Protein AF-A0A3D2ENF2-F1 (afdb_monomer_lite)

Structure (mmCIF, N/CA/C/O backbone):
data_AF-A0A3D2ENF2-F1
#
_entry.id   AF-A0A3D2ENF2-F1
#
loop_
_atom_site.group_PDB
_atom_site.id
_atom_site.type_symbol
_atom_site.label_atom_id
_atom_site.label_alt_id
_atom_site.label_comp_id
_atom_site.label_asym_id
_atom_site.label_entity_id
_atom_site.label_seq_id
_atom_site.pdbx_PDB_ins_code
_atom_site.Cartn_x
_atom_site.Cartn_y
_atom_site.Cartn_z
_atom_site.occupancy
_atom_site.B_iso_or_equiv
_atom_site.auth_seq_id
_atom_site.auth_comp_id
_atom_site.auth_asym_id
_atom_site.auth_atom_id
_atom_site.pdbx_PDB_model_num
ATOM 1 N N . ALA A 1 1 ? 1.240 -4.408 8.873 1.00 86.88 1 ALA A N 1
ATOM 2 C CA . ALA A 1 1 ? 1.148 -4.408 7.399 1.00 86.88 1 ALA A CA 1
ATOM 3 C C . ALA A 1 1 ? 2.504 -4.715 6.780 1.00 86.88 1 ALA A C 1
ATOM 5 O O . ALA A 1 1 ? 3.511 -4.575 7.466 1.00 86.88 1 ALA A O 1
ATOM 6 N N . SER A 1 2 ? 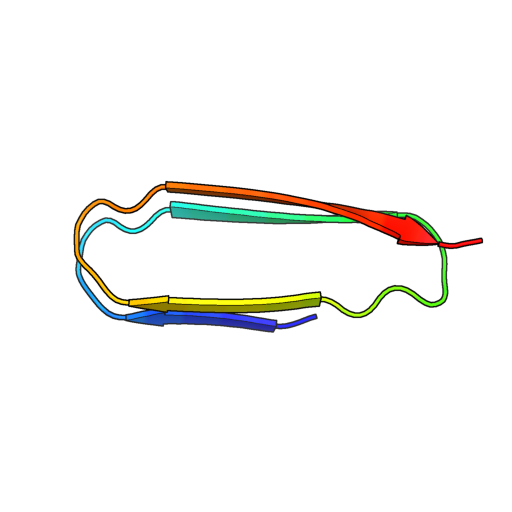2.537 -5.087 5.502 1.00 94.12 2 SER A N 1
ATOM 7 C CA . SER A 1 2 ? 3.772 -5.191 4.721 1.00 94.12 2 SER A CA 1
ATOM 8 C C . SER A 1 2 ? 3.550 -4.745 3.279 1.00 94.12 2 SER A C 1
ATOM 10 O O . SER A 1 2 ? 2.472 -4.936 2.714 1.00 94.12 2 SER A O 1
ATOM 12 N N . LEU A 1 3 ? 4.594 -4.169 2.698 1.00 93.69 3 LEU A N 1
ATOM 13 C CA . LEU A 1 3 ? 4.663 -3.730 1.314 1.00 93.69 3 LEU A CA 1
ATOM 14 C C . LEU A 1 3 ? 5.952 -4.301 0.722 1.00 93.69 3 LEU A C 1
ATOM 16 O O . LEU A 1 3 ? 7.035 -3.988 1.207 1.00 93.69 3 LEU A O 1
ATOM 20 N N . ASP A 1 4 ? 5.812 -5.137 -0.298 1.00 96.44 4 ASP A N 1
ATOM 21 C CA . ASP A 1 4 ? 6.912 -5.663 -1.098 1.00 96.44 4 ASP A CA 1
ATOM 22 C C . ASP A 1 4 ? 6.879 -4.999 -2.476 1.00 96.44 4 ASP A C 1
ATOM 24 O O . ASP A 1 4 ? 5.838 -4.977 -3.140 1.00 96.44 4 ASP A O 1
ATOM 28 N N . GLN A 1 5 ? 7.997 -4.403 -2.886 1.00 94.25 5 GLN A N 1
ATOM 29 C CA . GLN A 1 5 ? 8.114 -3.732 -4.176 1.00 94.25 5 GLN A CA 1
ATOM 30 C C . GLN A 1 5 ? 9.338 -4.246 -4.921 1.00 94.25 5 GLN A C 1
ATOM 32 O O . GLN A 1 5 ? 10.460 -4.171 -4.422 1.00 94.25 5 GLN A O 1
ATOM 37 N N . SER 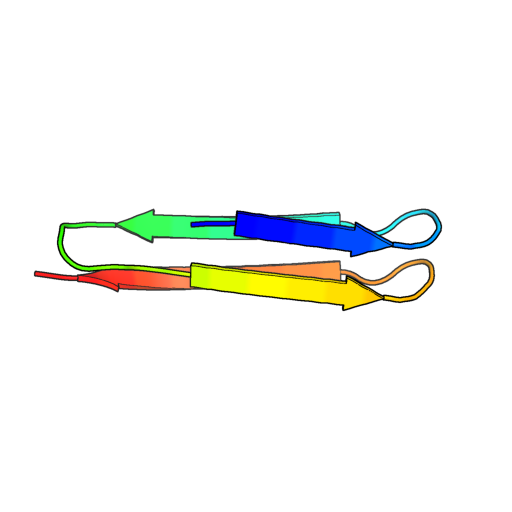A 1 6 ? 9.118 -4.711 -6.147 1.00 96.94 6 SER A N 1
ATOM 38 C CA . SER A 1 6 ? 10.164 -5.231 -7.022 1.00 96.94 6 SER A CA 1
ATOM 39 C C . SER A 1 6 ? 10.137 -4.534 -8.383 1.00 96.94 6 SER A C 1
ATOM 41 O O . SER A 1 6 ? 9.089 -4.446 -9.025 1.00 96.94 6 SER A O 1
ATOM 43 N N . GLY A 1 7 ? 11.299 -4.035 -8.814 1.00 93.38 7 GLY A N 1
ATOM 44 C CA . GLY A 1 7 ? 11.499 -3.249 -10.037 1.00 93.38 7 GLY A CA 1
ATOM 45 C C . GLY A 1 7 ? 11.935 -1.803 -9.760 1.00 93.38 7 GLY A C 1
ATOM 46 O O . GLY A 1 7 ? 12.312 -1.461 -8.642 1.00 93.38 7 GLY A O 1
ATOM 47 N N . ASN A 1 8 ? 11.950 -0.956 -10.789 1.00 95.50 8 ASN A N 1
ATOM 48 C CA . ASN A 1 8 ? 12.508 0.399 -10.737 1.00 95.50 8 ASN A CA 1
ATOM 49 C C . ASN A 1 8 ? 11.423 1.477 -10.658 1.00 95.50 8 ASN A C 1
ATOM 51 O O . ASN A 1 8 ? 10.445 1.432 -11.397 1.00 95.50 8 ASN A O 1
ATOM 55 N N . GLN A 1 9 ? 11.652 2.513 -9.842 1.00 95.19 9 GLN A N 1
ATOM 56 C CA . GLN A 1 9 ? 10.775 3.695 -9.737 1.00 95.19 9 GLN A CA 1
ATOM 57 C C . GLN A 1 9 ? 9.317 3.378 -9.348 1.00 95.19 9 GLN A C 1
ATOM 59 O O . GLN A 1 9 ? 8.394 4.058 -9.786 1.00 95.19 9 GLN A O 1
ATOM 64 N N . ASN A 1 10 ? 9.098 2.367 -8.505 1.00 94.81 10 ASN A N 1
ATOM 65 C CA . ASN A 1 10 ? 7.784 2.140 -7.902 1.00 94.81 10 ASN A CA 1
ATOM 66 C C . ASN A 1 10 ? 7.561 3.076 -6.705 1.00 94.81 10 ASN A C 1
ATOM 68 O O . ASN A 1 10 ? 8.501 3.405 -5.981 1.00 94.81 10 ASN A O 1
ATOM 72 N N . ALA A 1 11 ? 6.312 3.474 -6.473 1.00 95.19 11 ALA A N 1
ATOM 73 C CA . ALA A 1 11 ? 5.913 4.324 -5.356 1.00 95.19 11 ALA A CA 1
ATOM 74 C C . ALA A 1 11 ? 4.566 3.860 -4.788 1.00 95.19 11 ALA A C 1
ATOM 76 O O . ALA A 1 11 ? 3.543 3.918 -5.464 1.00 95.19 11 ALA A O 1
ATOM 77 N N . PHE A 1 12 ? 4.531 3.410 -3.535 1.00 96.38 12 PHE A N 1
ATOM 78 C CA . PHE A 1 12 ? 3.282 2.955 -2.926 1.00 96.38 12 PHE A CA 1
ATOM 79 C C . PHE A 1 12 ? 3.118 3.494 -1.512 1.00 96.38 12 PHE A C 1
ATOM 81 O O . PHE A 1 12 ? 4.031 3.403 -0.695 1.00 96.38 12 PHE A O 1
ATOM 88 N N . GLY A 1 13 ? 1.940 4.043 -1.223 1.00 95.56 13 GLY A N 1
ATOM 89 C CA . GLY A 1 13 ? 1.562 4.493 0.113 1.00 95.56 13 GLY A CA 1
ATOM 90 C C . GLY A 1 13 ? 0.550 3.546 0.749 1.00 95.56 13 GLY A C 1
ATOM 91 O O . GLY A 1 13 ? -0.478 3.245 0.148 1.00 95.56 13 GLY A O 1
ATOM 92 N N . LEU A 1 14 ? 0.820 3.100 1.974 1.00 95.06 14 LEU A N 1
ATOM 93 C CA . LEU A 1 14 ? -0.103 2.303 2.780 1.00 95.06 14 LEU A CA 1
ATOM 94 C C . LEU A 1 14 ? -0.407 3.062 4.074 1.00 95.06 14 LEU A C 1
ATOM 96 O O . LEU A 1 14 ? 0.493 3.326 4.867 1.00 95.06 14 LEU A O 1
ATOM 100 N N . PHE A 1 15 ? -1.680 3.398 4.275 1.00 95.44 15 PHE A N 1
ATOM 101 C CA . PHE A 1 15 ? -2.176 4.161 5.418 1.00 95.44 15 PHE A CA 1
ATOM 102 C C . PHE A 1 15 ? -3.203 3.324 6.176 1.00 95.44 15 PHE A C 1
ATOM 104 O O . PHE A 1 15 ? -4.189 2.860 5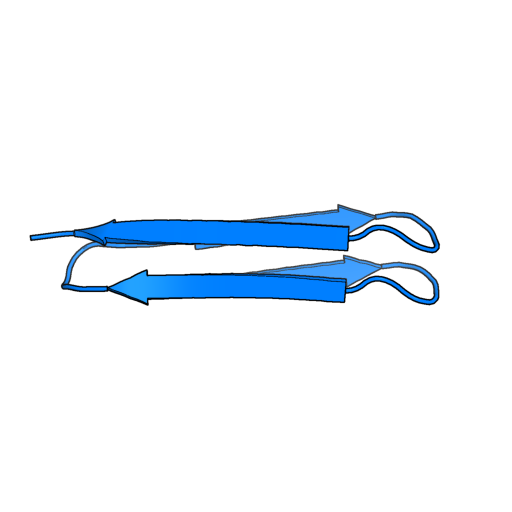.598 1.00 95.44 15 PHE A O 1
ATOM 111 N N . GLN A 1 16 ? -2.968 3.129 7.471 1.00 95.19 16 GLN A N 1
ATOM 112 C CA . GLN A 1 16 ? -3.839 2.358 8.353 1.00 95.19 16 GLN A CA 1
ATOM 113 C C . GLN A 1 16 ? -4.310 3.229 9.511 1.00 95.19 16 GLN A C 1
ATOM 115 O O . GLN A 1 16 ? -3.512 3.940 10.122 1.00 95.19 16 GLN A O 1
ATOM 120 N N . PHE A 1 17 ? -5.600 3.145 9.812 1.00 95.75 17 PHE A N 1
ATOM 121 C CA . PHE A 1 17 ? -6.241 3.862 10.907 1.00 95.75 17 PHE A CA 1
ATOM 122 C C . PHE A 1 17 ? -7.063 2.887 11.757 1.00 95.75 17 PHE A C 1
ATOM 124 O O . PHE A 1 17 ? -7.734 2.010 11.211 1.00 95.75 17 PHE A O 1
ATOM 131 N N . GLY A 1 18 ? -7.038 3.077 13.078 1.00 92.81 18 GLY A N 1
ATOM 132 C CA . GLY A 1 18 ? -7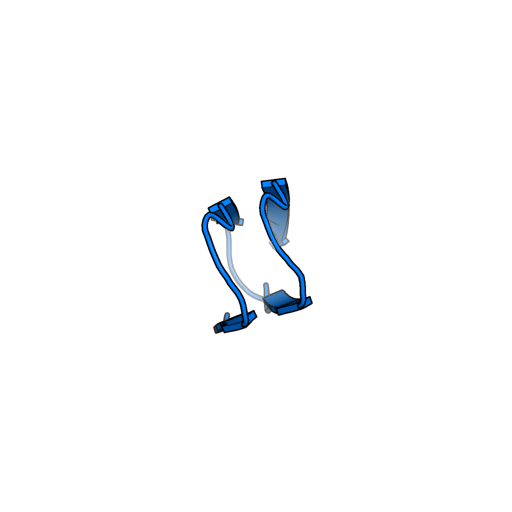.745 2.225 14.041 1.00 92.81 18 GLY A CA 1
ATOM 133 C C . GLY A 1 18 ? -7.099 0.851 14.254 1.00 92.81 18 GLY A C 1
ATOM 134 O O . GLY A 1 18 ? -5.994 0.589 13.774 1.00 92.81 18 GLY A O 1
ATOM 135 N N . GLU A 1 19 ? -7.776 -0.021 15.000 1.00 90.88 19 GLU A N 1
ATOM 136 C CA . GLU A 1 19 ? -7.287 -1.369 15.317 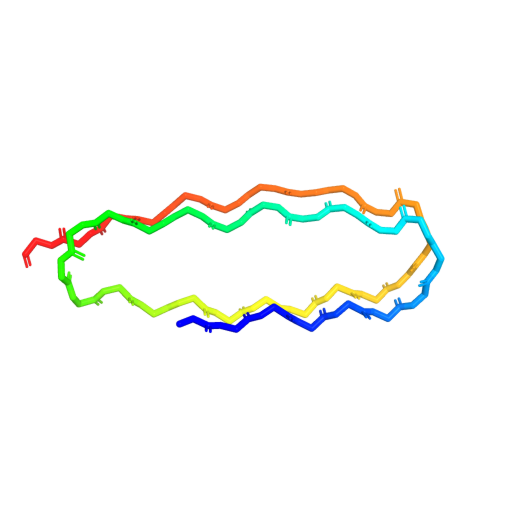1.00 90.88 19 GLU A CA 1
ATOM 137 C C . GLU A 1 19 ? -7.874 -2.437 14.380 1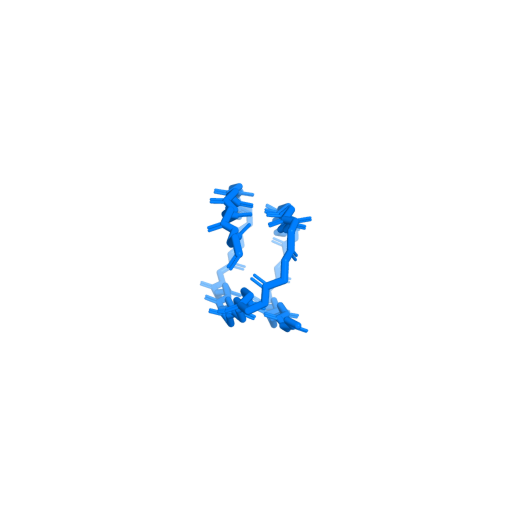.00 90.88 19 GLU A C 1
ATOM 139 O O . GLU A 1 19 ? -8.829 -2.198 13.648 1.00 90.88 19 GLU A O 1
ATOM 144 N N . GLY A 1 20 ? -7.261 -3.625 14.338 1.00 91.25 20 GLY A N 1
ATOM 145 C CA . GLY A 1 20 ? -7.759 -4.746 13.529 1.00 91.25 20 GLY A CA 1
ATOM 146 C C . GLY A 1 20 ? -7.495 -4.653 12.018 1.00 91.25 20 GLY A C 1
ATOM 147 O O . GLY A 1 20 ? -7.979 -5.496 11.265 1.00 91.25 20 GLY A O 1
ATOM 148 N N . THR A 1 21 ? -6.704 -3.683 11.542 1.00 90.69 21 THR A N 1
ATOM 149 C CA . THR A 1 21 ? -6.342 -3.593 10.116 1.00 90.69 21 THR A CA 1
ATOM 150 C C . THR A 1 21 ? -5.030 -4.317 9.804 1.00 90.69 21 THR A C 1
ATOM 152 O O . THR A 1 21 ? -3.988 -4.079 10.411 1.00 90.69 21 THR A O 1
ATOM 155 N N . THR A 1 22 ? -5.039 -5.182 8.788 1.00 91.38 22 THR A N 1
ATOM 156 C CA . THR A 1 22 ? -3.819 -5.791 8.233 1.00 91.38 22 THR A CA 1
ATOM 157 C C . THR A 1 22 ? -3.807 -5.617 6.718 1.00 91.38 22 THR A C 1
ATOM 159 O O . THR A 1 22 ? -4.695 -6.102 6.022 1.00 91.38 22 THR A O 1
ATOM 162 N N . GLY A 1 23 ? -2.805 -4.905 6.201 1.00 89.56 23 GLY A N 1
ATOM 163 C CA . GLY A 1 23 ? -2.558 -4.755 4.767 1.00 89.56 23 GLY A CA 1
ATOM 164 C C . GLY A 1 23 ? -1.326 -5.540 4.321 1.00 89.56 23 GLY A C 1
ATOM 165 O O . GLY A 1 23 ? -0.287 -5.477 4.981 1.00 89.56 23 GLY A O 1
ATOM 166 N N . HIS A 1 24 ? -1.438 -6.257 3.202 1.00 94.06 24 HIS A N 1
ATOM 167 C CA . HIS A 1 24 ? -0.321 -6.889 2.501 1.00 94.06 24 HIS A CA 1
ATOM 168 C C . HIS A 1 24 ? -0.375 -6.462 1.035 1.00 94.06 24 HIS A C 1
ATOM 170 O O . HIS A 1 24 ? -1.364 -6.724 0.351 1.00 94.06 24 HIS A O 1
ATOM 176 N N . VAL A 1 25 ? 0.661 -5.773 0.569 1.00 93.25 25 VAL A N 1
ATOM 177 C CA . VAL A 1 25 ? 0.760 -5.280 -0.807 1.00 93.25 25 VAL A CA 1
ATOM 178 C C . VAL A 1 25 ? 2.022 -5.850 -1.438 1.00 93.25 25 VAL A C 1
ATOM 180 O O . VAL A 1 25 ? 3.090 -5.773 -0.839 1.00 93.25 25 VAL A O 1
ATOM 183 N N . SER A 1 26 ? 1.898 -6.387 -2.651 1.00 95.31 26 SER A N 1
ATOM 184 C CA . SER A 1 26 ? 3.031 -6.741 -3.506 1.00 95.31 26 SER A CA 1
ATOM 185 C C . SER A 1 26 ? 2.882 -6.012 -4.837 1.00 95.31 26 SER A C 1
ATOM 187 O O . SER A 1 26 ? 1.836 -6.098 -5.485 1.00 95.31 26 SER A O 1
ATOM 189 N N . GLN A 1 27 ? 3.905 -5.250 -5.211 1.00 90.69 27 GLN A N 1
ATOM 190 C CA . GLN A 1 27 ? 3.939 -4.456 -6.431 1.00 90.69 27 GLN A CA 1
ATOM 191 C C . GLN A 1 27 ? 5.169 -4.863 -7.246 1.00 90.69 27 GLN A C 1
ATOM 193 O O . GLN A 1 27 ? 6.302 -4.710 -6.794 1.00 90.69 27 GLN A O 1
ATOM 198 N N . SER A 1 28 ? 4.953 -5.404 -8.443 1.00 94.25 28 SER A N 1
ATOM 199 C CA . SER A 1 28 ? 6.027 -5.874 -9.320 1.00 94.25 28 SER A CA 1
ATOM 200 C C . SER A 1 28 ? 5.906 -5.222 -10.691 1.00 94.25 28 SER A C 1
ATOM 202 O O . SER A 1 28 ? 4.892 -5.371 -11.375 1.00 94.25 28 SER A O 1
ATOM 204 N N . GLY A 1 29 ? 6.946 -4.491 -11.086 1.00 91.50 29 GLY A N 1
ATOM 205 C CA . GLY A 1 29 ? 6.975 -3.725 -12.327 1.00 91.50 29 GLY A CA 1
ATOM 206 C C . GLY A 1 29 ? 7.877 -2.500 -12.223 1.00 91.50 29 GLY A C 1
ATOM 207 O O . GLY A 1 29 ? 8.559 -2.305 -11.223 1.00 91.50 29 GLY A O 1
ATOM 208 N N . ASN A 1 30 ? 7.886 -1.671 -13.266 1.00 95.12 30 ASN A N 1
ATOM 209 C CA . ASN A 1 30 ? 8.632 -0.414 -13.280 1.00 95.12 30 ASN A CA 1
ATOM 210 C C . ASN A 1 30 ? 7.663 0.770 -13.373 1.00 95.12 30 ASN A C 1
ATOM 212 O O . ASN A 1 30 ? 6.731 0.730 -14.178 1.00 95.12 30 ASN A O 1
ATOM 216 N N . GLY A 1 31 ? 7.903 1.828 -12.598 1.00 95.25 31 GLY A N 1
ATOM 217 C CA . GLY A 1 31 ? 7.128 3.071 -12.652 1.00 95.25 31 GLY A CA 1
ATOM 218 C C . GLY A 1 31 ? 5.707 2.969 -12.087 1.00 95.25 31 GLY A C 1
ATOM 219 O O . GLY A 1 31 ? 4.858 3.785 -12.443 1.00 95.25 31 GLY A O 1
ATOM 220 N N . GLN A 1 32 ? 5.403 1.957 -11.269 1.00 93.94 32 GLN A N 1
ATOM 221 C CA . GLN A 1 32 ? 4.048 1.754 -10.757 1.00 93.94 32 GLN A CA 1
ATOM 222 C C . GLN A 1 32 ? 3.781 2.601 -9.513 1.00 93.94 32 GLN A C 1
ATOM 224 O O . GLN A 1 32 ? 4.574 2.604 -8.572 1.00 93.94 32 GLN A O 1
ATOM 229 N N . SER A 1 33 ? 2.605 3.230 -9.464 1.00 96.00 33 SER A N 1
ATOM 230 C CA . SER A 1 33 ? 2.177 4.059 -8.334 1.00 96.00 33 SER A CA 1
ATOM 231 C C . SER A 1 33 ? 0.846 3.592 -7.751 1.00 96.00 33 SER A C 1
ATOM 233 O O . SER A 1 33 ? -0.045 3.196 -8.501 1.00 96.00 33 SER A O 1
ATOM 235 N N . GLY A 1 34 ? 0.688 3.647 -6.428 1.00 95.38 34 GLY A N 1
ATOM 236 C CA . GLY A 1 34 ? -0.560 3.248 -5.772 1.00 95.38 34 GLY A CA 1
ATOM 237 C C . GLY A 1 34 ? -0.711 3.761 -4.343 1.00 95.38 34 GLY A C 1
ATOM 238 O O . GLY A 1 34 ? 0.261 4.123 -3.683 1.00 95.38 34 GLY A O 1
ATOM 239 N N . LEU A 1 35 ? -1.956 3.806 -3.869 1.00 96.62 35 LEU A N 1
ATOM 240 C CA . LEU A 1 35 ? -2.301 4.188 -2.503 1.00 96.62 35 LEU A CA 1
ATOM 241 C C . LEU A 1 35 ? -3.342 3.214 -1.947 1.00 96.62 35 LEU A C 1
ATOM 243 O O . LEU A 1 35 ? -4.306 2.879 -2.634 1.00 96.62 35 LEU A O 1
ATOM 247 N N . LEU A 1 36 ? -3.164 2.797 -0.696 1.00 94.88 36 LEU A N 1
ATOM 248 C CA . LEU A 1 36 ? -4.127 2.007 0.064 1.00 94.88 36 LEU A CA 1
ATOM 249 C C . LEU A 1 36 ? -4.446 2.718 1.379 1.00 94.88 36 LEU A C 1
ATOM 251 O O . LEU A 1 36 ? -3.543 3.022 2.156 1.00 94.88 36 LEU A O 1
ATOM 255 N N . PHE A 1 37 ? -5.735 2.915 1.640 1.00 96.00 37 PHE A N 1
ATOM 256 C CA . PHE A 1 37 ? -6.255 3.426 2.904 1.00 96.00 37 PHE A CA 1
ATOM 257 C C . PHE A 1 37 ? -7.134 2.349 3.542 1.00 96.00 37 PHE A C 1
ATOM 259 O O . PHE A 1 37 ? -8.051 1.840 2.896 1.00 96.00 37 PHE A O 1
ATOM 266 N N . GLN A 1 38 ? -6.850 1.986 4.792 1.00 94.75 38 GLN A N 1
ATOM 267 C CA . GLN A 1 38 ? -7.611 0.991 5.549 1.00 94.75 38 GLN A CA 1
ATOM 268 C C . GLN A 1 38 ? -8.029 1.554 6.906 1.00 94.75 38 GLN A C 1
ATOM 270 O O . GLN A 1 38 ? -7.224 2.174 7.598 1.00 94.75 38 GLN A O 1
ATOM 275 N N . PHE A 1 39 ? -9.276 1.287 7.289 1.00 94.88 39 PHE A N 1
ATOM 276 C CA . PHE A 1 39 ? -9.868 1.714 8.554 1.00 94.88 39 PHE A CA 1
ATOM 277 C C . PHE A 1 39 ? -10.395 0.492 9.303 1.00 94.88 39 PHE A C 1
ATOM 279 O O . PHE A 1 39 ? -11.050 -0.360 8.700 1.00 94.88 39 PHE A O 1
ATOM 286 N N . GLY A 1 40 ? -10.102 0.417 10.596 1.00 92.19 40 GLY A N 1
ATOM 287 C CA . GLY A 1 40 ? -10.650 -0.571 11.519 1.00 92.19 40 GLY A CA 1
ATOM 288 C C . GLY A 1 40 ? -11.164 0.102 12.789 1.00 92.19 40 GLY A C 1
ATOM 289 O O . GLY A 1 40 ? -10.869 1.275 13.030 1.00 92.19 40 GLY A O 1
ATOM 290 N N . PHE A 1 41 ? -11.985 -0.616 13.549 1.00 86.50 41 PHE A N 1
ATOM 291 C CA . PHE A 1 41 ? -12.747 -0.097 14.687 1.00 86.50 41 PHE A CA 1
ATOM 292 C C . PHE A 1 41 ? -12.647 -1.046 15.873 1.00 86.50 41 PHE A C 1
ATOM 294 O O . PHE A 1 41 ? -12.694 -2.275 15.631 1.00 86.50 41 PHE A O 1
#

Foldseek 3Di:
DDEAEEEEQEEEEEAEEDPDDDDDYYYYDYNHYYYHYYYDD

Radius of gyration: 11.37 Å; chains: 1; bounding box: 25×11×29 Å

Secondary structure (DSSP, 8-state):
-EEEEESSS-EEEEEEESSS---EEEEESSS-EEEEEEE--

pLDDT: mean 93.83, std 2.44, range [86.5, 96.94]

Sequence (41 aa):
ASLDQSGNQNAFGLFQFGEGTTGHVSQSGNGQSGLLFQFGF